Protein AF-A0A642J5L8-F1 (afdb_monomer)

Mean predicted aligned error: 13.74 Å

Secondary structure (DSSP, 8-state):
-HHHHHHHHHTTS----------S---S-----TTTTGGG-----HHHH-S-----PPP-STTT---S--EEEE-SSEEEEE-SSSS-EEEEETTS-EEEEE--BSSSTT-BS--S----

Organism: Bacteroides fragilis (NCBI:txid817)

Foldseek 3Di:
DVVVVVVVVVVVVPDDPPPPPPPPPDPPDDDDDPPPCPVVDDDDDVVNVDVDDDDAAADDDPQQHAAQFPDWDDDPFWIWTDRPPPQWIWIAGPNRYTDHIDFADDDDVRHHPHDDDDDD

Sequence (120 aa):
MKSILLLLIITLLGCSSNKKQEPISKSGVPVINLSEDVSTVPSLLLSEAAEKLEIVPLEMTDESVLSDITEMQVTDHNIWIDHGREFYIYRFSRTGKFLNKIGSIGQGPGEYTTYSTFLV

Radius of gyration: 31.45 Å; Cα contacts (8 Å, |Δi|>4): 115; chains: 1; bounding box: 63×87×52 Å

pLDDT: mean 82.76, std 16.16, range [47.31, 98.62]

Nearest PDB structures (foldseek):
  4raa-assembly1_A-2  TM=8.104E-01  e=4.562E-03  Bacteroides fragilis NCTC 9343
  8suc-assembly1_A  TM=8.873E-01  e=1.540E-01  Caenorhabditis elegans
  5nxh-assembly1_C  TM=1.978E-01  e=2.093E+00  Tequatrovirus T4

Solvent-accessible surface area (backbone atoms only — not comparable to full-atom values): 8167 Å² total; per-residue (Å²): 114,73,69,62,59,56,57,60,57,62,68,73,70,76,76,77,86,79,72,72,80,65,71,97,70,78,72,94,65,87,77,82,73,67,80,85,53,64,89,71,62,75,88,77,53,66,79,80,78,40,97,73,90,84,88,63,68,64,47,76,46,95,92,48,64,75,70,59,73,75,44,74,52,79,58,99,65,34,35,36,36,31,32,80,79,74,77,40,41,37,37,22,37,72,74,17,46,69,73,50,74,48,75,48,82,41,87,56,95,89,36,40,85,74,79,93,79,84,88,134

Structure (mmCIF, N/CA/C/O backbone):
data_AF-A0A642J5L8-F1
#
_entry.id   AF-A0A642J5L8-F1
#
loop_
_atom_site.group_PDB
_atom_site.id
_atom_site.type_symbol
_atom_site.label_atom_id
_atom_site.label_alt_id
_atom_site.label_comp_id
_atom_site.label_asym_id
_atom_site.label_entity_id
_atom_site.label_seq_id
_atom_site.pdbx_PDB_ins_code
_atom_site.Cartn_x
_atom_site.Cartn_y
_atom_site.Cartn_z
_atom_site.occupancy
_atom_site.B_iso_or_equiv
_atom_site.auth_seq_id
_atom_site.auth_comp_id
_atom_site.auth_asym_id
_atom_site.auth_atom_id
_atom_site.pdbx_PDB_model_num
ATOM 1 N N . MET A 1 1 ? -45.667 73.683 -0.920 1.00 52.44 1 MET A N 1
ATOM 2 C CA . MET A 1 1 ? -44.408 73.319 -0.221 1.00 52.44 1 MET A CA 1
ATOM 3 C C . MET A 1 1 ? -44.631 72.481 1.044 1.00 52.44 1 MET A C 1
ATOM 5 O O . MET A 1 1 ? -43.904 71.519 1.228 1.00 52.44 1 MET A O 1
ATOM 9 N N . LYS A 1 2 ? -45.658 72.749 1.872 1.00 50.47 2 LYS A N 1
ATOM 10 C CA . LYS A 1 2 ? -45.965 71.945 3.082 1.00 50.47 2 LYS A CA 1
ATOM 11 C C . LYS A 1 2 ? -46.369 70.482 2.800 1.00 50.47 2 LYS A C 1
ATOM 13 O O . LYS A 1 2 ? -46.004 69.596 3.557 1.00 50.47 2 LYS A O 1
ATOM 18 N N . SER A 1 3 ? -47.060 70.222 1.686 1.00 55.34 3 SER A N 1
ATOM 19 C CA . SER A 1 3 ? -47.483 68.863 1.292 1.00 55.34 3 SER A CA 1
ATOM 20 C C . SER A 1 3 ? -46.330 67.980 0.777 1.00 55.34 3 SER A C 1
ATOM 22 O O . SER A 1 3 ? -46.356 66.774 0.992 1.00 55.34 3 SER A O 1
ATOM 24 N N . ILE A 1 4 ? -45.273 68.575 0.203 1.00 60.69 4 ILE A N 1
ATOM 25 C CA . ILE A 1 4 ? -44.059 67.850 -0.228 1.00 60.69 4 ILE A CA 1
ATOM 26 C C . ILE A 1 4 ? -43.245 67.388 0.991 1.00 60.69 4 ILE A C 1
ATOM 28 O O . ILE A 1 4 ? -42.711 66.283 0.996 1.00 60.69 4 ILE A O 1
ATOM 32 N N . LEU A 1 5 ? -43.217 68.198 2.056 1.00 60.31 5 LEU A N 1
ATOM 33 C CA . LEU A 1 5 ? -42.542 67.856 3.310 1.00 60.31 5 LEU A CA 1
ATOM 34 C C . LEU A 1 5 ? -43.214 66.669 4.030 1.00 60.31 5 LEU A C 1
ATOM 36 O O . LEU A 1 5 ? -42.529 65.880 4.672 1.00 60.31 5 LEU A O 1
ATOM 40 N N . LEU A 1 6 ? -44.538 66.513 3.887 1.00 60.81 6 LEU A N 1
ATOM 41 C CA . LEU A 1 6 ? -45.277 65.379 4.457 1.00 60.81 6 LEU A CA 1
ATOM 42 C C . LEU A 1 6 ? -45.005 64.055 3.727 1.00 60.81 6 LEU A C 1
ATOM 44 O O . LEU A 1 6 ? -44.954 63.012 4.375 1.00 60.81 6 LEU A O 1
ATOM 48 N N . LEU A 1 7 ? -44.802 64.079 2.404 1.00 60.94 7 LEU A N 1
ATOM 49 C CA . LEU A 1 7 ? -44.519 62.863 1.630 1.00 60.94 7 LEU A CA 1
ATOM 50 C C . LEU A 1 7 ? -43.140 62.262 1.962 1.00 60.94 7 LEU A C 1
ATOM 52 O O . LEU A 1 7 ? -42.986 61.044 1.945 1.00 60.94 7 LEU A O 1
ATOM 56 N N . LEU A 1 8 ? -42.161 63.104 2.315 1.00 61.88 8 LEU A N 1
ATOM 57 C CA . LEU A 1 8 ? -40.785 62.695 2.632 1.00 61.88 8 LEU A CA 1
ATOM 58 C C . LEU A 1 8 ? -40.662 61.948 3.979 1.00 61.88 8 LEU A C 1
ATOM 60 O O . LEU A 1 8 ? -39.735 61.169 4.186 1.00 61.88 8 LEU A O 1
ATOM 64 N N . ILE A 1 9 ? -41.600 62.177 4.903 1.00 61.81 9 ILE A N 1
ATOM 65 C CA . ILE A 1 9 ? -41.610 61.557 6.240 1.00 61.81 9 ILE A CA 1
ATOM 66 C C . ILE A 1 9 ? -42.151 60.120 6.187 1.00 61.81 9 ILE A C 1
ATOM 68 O O . ILE A 1 9 ? -41.690 59.256 6.931 1.00 61.81 9 ILE A O 1
ATOM 72 N N . ILE A 1 10 ? -43.077 59.833 5.269 1.00 62.53 10 ILE A N 1
ATOM 73 C CA . ILE A 1 10 ? -43.707 58.509 5.134 1.00 62.53 10 ILE A CA 1
ATOM 74 C C . ILE A 1 10 ? -42.717 57.481 4.559 1.00 62.53 10 ILE A C 1
ATOM 76 O O . ILE A 1 10 ? -42.770 56.305 4.915 1.00 62.53 10 ILE A O 1
ATOM 80 N N . THR A 1 11 ? -41.750 57.916 3.745 1.00 62.94 11 THR A N 1
ATOM 81 C CA . THR A 1 11 ? -40.715 57.037 3.174 1.00 62.94 11 THR A CA 1
ATOM 82 C C . THR A 1 11 ? -39.633 56.610 4.172 1.00 62.94 11 THR A C 1
ATOM 84 O O . THR A 1 11 ? -38.942 55.627 3.923 1.00 62.94 11 THR A O 1
ATOM 87 N N . LEU A 1 12 ? -39.489 57.298 5.313 1.00 58.44 12 LEU A N 1
ATOM 88 C CA . LEU A 1 12 ? -38.451 57.010 6.320 1.00 58.44 12 LEU A CA 1
ATOM 89 C C . LEU A 1 12 ? -38.888 56.003 7.399 1.00 58.44 12 LEU A C 1
ATOM 91 O O . LEU A 1 12 ? -38.052 55.516 8.153 1.00 58.44 12 LEU A O 1
ATOM 95 N N . LEU A 1 13 ? -40.175 55.647 7.460 1.00 59.03 13 LEU A N 1
ATOM 96 C CA . LEU A 1 13 ? -40.714 54.666 8.416 1.00 59.03 13 LEU A CA 1
ATOM 97 C C . LEU A 1 13 ? -40.811 53.241 7.831 1.00 59.03 13 LEU A C 1
ATOM 99 O O . LEU A 1 13 ? -41.258 52.316 8.505 1.00 59.03 13 LEU A O 1
ATOM 103 N N . GLY A 1 14 ? -40.384 53.051 6.578 1.00 60.09 14 GLY A N 1
ATOM 104 C CA . GLY A 1 14 ? -40.589 51.830 5.793 1.00 60.09 14 GLY A CA 1
ATOM 105 C C . GLY A 1 14 ? -39.587 50.689 6.000 1.00 60.09 14 GLY A C 1
ATOM 106 O O . GLY A 1 14 ? -39.589 49.758 5.202 1.00 60.09 14 GLY A O 1
ATOM 107 N N . CYS A 1 15 ? -38.732 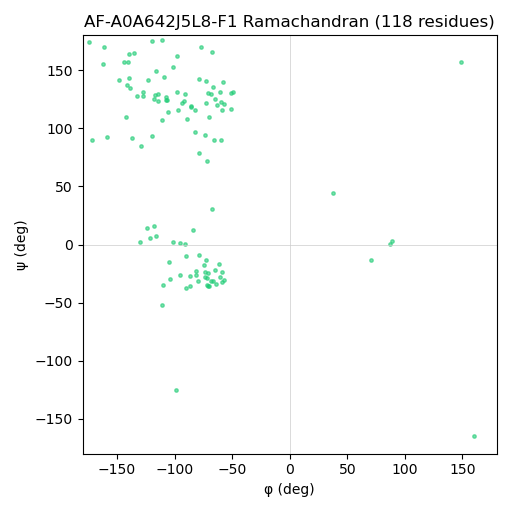50.715 7.024 1.00 55.72 15 CYS A N 1
ATOM 108 C CA . CYS A 1 15 ? -37.859 49.578 7.338 1.00 55.72 15 CYS A CA 1
ATOM 109 C C . CYS A 1 15 ? -37.810 49.299 8.842 1.00 55.72 15 CYS A C 1
ATOM 111 O O . CYS A 1 15 ? -36.943 49.791 9.555 1.00 55.72 15 CYS A O 1
ATOM 113 N N . SER A 1 16 ? -38.698 48.422 9.315 1.00 58.94 16 SER A N 1
ATOM 114 C CA . SER A 1 16 ? -38.406 47.589 10.484 1.00 58.94 16 SER A CA 1
ATOM 115 C C . SER A 1 16 ? -38.708 46.128 10.150 1.00 58.94 16 SER A C 1
ATOM 117 O O . SER A 1 16 ? -39.777 45.589 10.414 1.00 58.94 16 SER A O 1
ATOM 119 N N . SER A 1 17 ? -37.739 45.453 9.534 1.00 57.47 17 SER A N 1
ATOM 120 C CA . SER A 1 17 ? -37.721 43.992 9.554 1.00 57.47 17 SER A CA 1
ATOM 121 C C . SER A 1 17 ? -37.170 43.557 10.911 1.00 57.47 17 SER A C 1
ATOM 123 O O . SER A 1 17 ? -36.004 43.186 11.028 1.00 57.47 17 SER A O 1
ATOM 125 N N . ASN A 1 18 ? -38.011 43.597 11.946 1.00 57.03 18 ASN A N 1
ATOM 126 C CA . ASN A 1 18 ? -37.741 42.904 13.204 1.00 57.03 18 ASN A CA 1
ATOM 127 C C . ASN A 1 18 ? -37.897 41.395 12.984 1.00 57.03 18 ASN A C 1
ATOM 1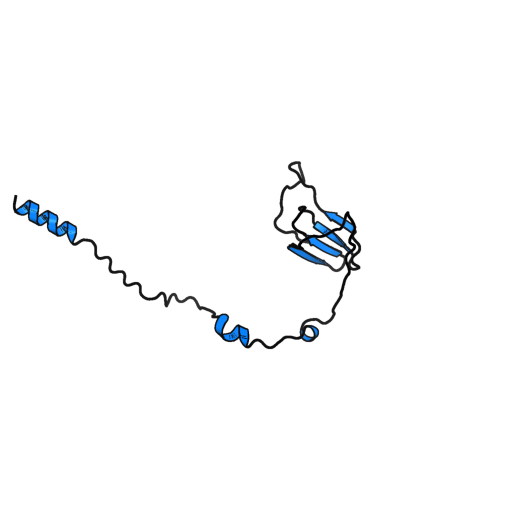29 O O . ASN A 1 18 ? -38.850 40.774 13.454 1.00 57.03 18 ASN A O 1
ATOM 133 N N . LYS A 1 19 ? -36.949 40.780 12.271 1.00 52.50 19 LYS A N 1
ATOM 134 C CA . LYS A 1 19 ? -36.728 39.346 12.431 1.00 52.50 19 LYS A CA 1
ATOM 135 C C . LYS A 1 19 ? -36.032 39.185 13.771 1.00 52.50 19 LYS A C 1
ATOM 137 O O . LYS A 1 19 ? -34.815 39.318 13.860 1.00 52.50 19 LYS A O 1
ATOM 142 N N . LYS A 1 20 ? -36.819 38.940 14.821 1.00 48.03 20 LYS A N 1
ATOM 143 C CA . LYS A 1 20 ? -36.286 38.302 16.022 1.00 48.03 20 LYS A CA 1
ATOM 144 C C . LYS A 1 20 ? -35.563 37.051 15.532 1.00 48.03 20 LYS A C 1
ATOM 146 O O . LYS A 1 20 ? -36.184 36.195 14.903 1.00 48.03 20 LYS A O 1
ATOM 151 N N . GLN A 1 21 ? -34.252 36.992 15.736 1.00 50.03 21 GLN A N 1
ATOM 152 C CA . GLN A 1 21 ? -33.558 35.717 15.716 1.00 50.03 21 GLN A CA 1
ATOM 153 C C . GLN A 1 21 ? -34.107 34.952 16.916 1.00 50.03 21 GLN A C 1
ATOM 155 O O . GLN A 1 21 ? -33.647 35.109 18.042 1.00 50.03 21 GLN A O 1
ATOM 160 N N . GLU A 1 22 ? -35.181 34.205 16.675 1.00 50.94 22 GLU A N 1
ATOM 161 C CA . GLU A 1 22 ? -35.478 33.025 17.470 1.00 50.94 22 GLU A CA 1
ATOM 162 C C . GLU A 1 22 ? -34.174 32.212 17.524 1.00 50.94 22 GLU A C 1
ATOM 164 O O . GLU A 1 22 ? -33.535 32.042 16.474 1.00 50.94 22 GLU A O 1
ATOM 169 N N . PRO A 1 23 ? -33.722 31.753 18.703 1.00 47.31 23 PRO A N 1
ATOM 170 C CA . PRO A 1 23 ? -32.624 30.802 18.753 1.00 47.31 23 PRO A CA 1
ATOM 171 C C . PRO A 1 23 ? -32.975 29.652 17.808 1.00 47.31 23 PRO A C 1
ATOM 173 O O . PRO A 1 23 ? -34.097 29.148 17.824 1.00 47.31 23 PRO A O 1
ATOM 176 N N . ILE A 1 24 ? -32.037 29.289 16.932 1.00 52.03 24 ILE A N 1
ATOM 177 C CA . ILE A 1 24 ? -32.175 28.184 15.982 1.00 52.03 24 ILE A CA 1
ATOM 178 C C . ILE A 1 24 ? -32.408 26.907 16.795 1.00 52.03 24 ILE A C 1
ATOM 180 O O . ILE A 1 24 ? -31.482 26.255 17.258 1.00 52.03 24 ILE A O 1
ATOM 184 N N . SER A 1 25 ? -33.671 26.610 17.054 1.00 61.75 25 SER A N 1
ATOM 185 C CA . SER A 1 25 ? -34.205 25.423 17.710 1.00 61.75 25 SER A CA 1
ATOM 186 C C . SER A 1 25 ? -35.712 25.563 17.514 1.00 61.75 25 SER A C 1
ATOM 188 O O . SER A 1 25 ? -36.386 26.245 18.271 1.00 61.75 25 SER A O 1
ATOM 190 N N . LYS A 1 26 ? -36.321 25.056 16.447 1.00 54.88 26 LYS A N 1
ATOM 191 C CA . LYS A 1 26 ? -36.448 23.633 16.134 1.00 54.88 26 LYS A CA 1
ATOM 192 C C . LYS A 1 26 ? -36.721 23.483 14.633 1.00 54.88 26 LYS A C 1
ATOM 194 O O . LYS A 1 26 ? -37.869 23.510 14.200 1.00 54.88 26 LYS A O 1
ATOM 199 N N . SER A 1 27 ? -35.672 23.317 13.834 1.00 57.94 27 SER A N 1
ATOM 200 C CA . SER A 1 27 ? -35.818 22.529 12.608 1.00 57.94 27 SER A CA 1
ATOM 201 C C . SER A 1 27 ? -35.975 21.080 13.067 1.00 57.94 27 SER A C 1
ATOM 203 O O . SER A 1 27 ? -35.204 20.649 13.922 1.00 57.94 27 SER A O 1
ATOM 205 N N . GLY A 1 28 ? -36.982 20.352 12.583 1.00 67.31 28 GLY A N 1
ATOM 206 C CA . GLY A 1 28 ? -37.297 18.965 12.971 1.00 67.31 28 GLY A CA 1
ATOM 207 C C . GLY A 1 28 ? -36.251 17.927 12.547 1.00 67.31 28 GLY A C 1
ATOM 208 O O . GLY A 1 28 ? -36.600 16.792 12.243 1.00 67.31 28 GLY A O 1
ATOM 209 N N . VAL A 1 29 ? -34.983 18.323 12.476 1.00 75.19 29 VAL A N 1
ATOM 210 C CA . VAL A 1 29 ? -33.856 17.451 12.183 1.00 75.19 29 VAL A CA 1
ATOM 211 C C . VAL A 1 29 ? -33.413 16.834 13.507 1.00 75.19 29 VAL A C 1
ATOM 213 O O . VAL A 1 29 ? -33.049 17.580 14.421 1.00 75.19 29 VAL A O 1
ATOM 216 N N . PRO A 1 30 ? -33.458 15.501 13.651 1.00 79.69 30 PRO A N 1
ATOM 217 C CA . PRO A 1 30 ? -32.922 14.850 14.833 1.00 79.69 30 PRO A CA 1
ATOM 218 C C . PRO A 1 30 ? -31.432 15.184 14.952 1.00 79.69 30 PRO A C 1
ATOM 220 O O . PRO A 1 30 ? -30.653 14.932 14.034 1.00 79.69 30 PRO A O 1
ATOM 223 N N . VAL A 1 31 ? -31.047 15.778 16.080 1.00 81.56 31 VAL A N 1
ATOM 224 C CA . VAL A 1 31 ? -29.648 16.061 16.408 1.00 81.56 31 VAL A CA 1
ATOM 225 C C . VAL A 1 31 ? -29.152 14.933 17.300 1.00 81.56 31 VAL A C 1
ATOM 227 O O . VAL A 1 31 ? -29.654 14.754 18.407 1.00 81.56 31 VAL A O 1
ATOM 230 N N . ILE A 1 32 ? -28.177 14.170 16.813 1.00 79.94 32 ILE A N 1
ATOM 231 C CA . ILE A 1 32 ? -27.473 13.167 17.613 1.00 79.94 32 ILE A CA 1
ATOM 232 C C . ILE A 1 32 ? -26.281 13.870 18.261 1.00 79.94 32 ILE A C 1
ATOM 234 O O . ILE A 1 32 ? -25.322 14.229 17.577 1.00 79.94 32 ILE A O 1
ATOM 238 N N . ASN A 1 33 ? -26.354 14.103 19.572 1.00 78.12 33 ASN A N 1
ATOM 239 C CA . ASN A 1 33 ? -25.242 14.670 20.321 1.00 78.12 33 ASN A CA 1
ATOM 240 C C . ASN A 1 33 ? -24.239 13.564 20.680 1.00 78.12 33 ASN A C 1
ATOM 242 O O . ASN A 1 33 ? -24.412 12.860 21.66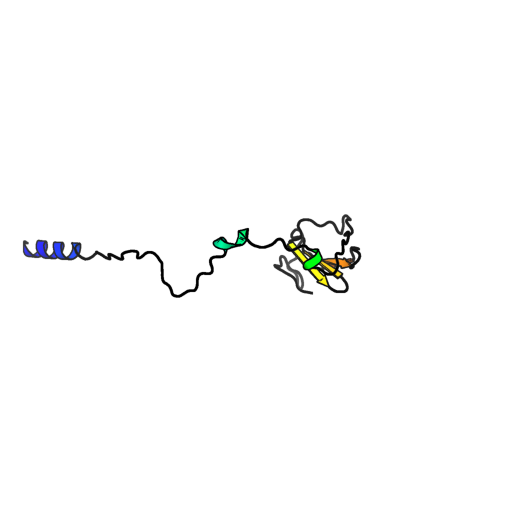6 1.00 78.12 33 ASN A O 1
ATOM 246 N N . LEU A 1 34 ? -23.183 13.414 19.878 1.00 79.62 34 LEU A N 1
ATOM 247 C CA . LEU A 1 34 ? -22.120 12.437 20.142 1.00 79.62 34 LEU A CA 1
ATOM 248 C C . LEU A 1 34 ? -21.209 12.844 21.312 1.00 79.62 34 LEU A C 1
ATOM 250 O O . LEU A 1 34 ? -20.425 12.030 21.775 1.00 79.62 34 LEU A O 1
ATOM 254 N N . SER A 1 35 ? -21.261 14.093 21.784 1.00 78.56 35 SER A N 1
ATOM 255 C CA . SER A 1 35 ? -20.303 14.587 22.782 1.00 78.56 35 SER A CA 1
ATOM 256 C C . SER A 1 35 ? -20.634 14.199 24.224 1.00 78.56 35 SER A C 1
ATOM 258 O O . SER A 1 35 ? -19.727 14.159 25.050 1.00 78.56 35 SER A O 1
ATOM 260 N N . GLU A 1 36 ? -21.900 13.896 24.527 1.00 71.38 36 GLU A N 1
ATOM 261 C CA . GLU A 1 36 ? -22.352 13.656 25.906 1.00 71.38 36 GLU A CA 1
ATOM 262 C C . GLU A 1 36 ? -21.886 12.300 26.473 1.00 71.38 36 GLU A C 1
ATOM 264 O O . GLU A 1 36 ? -21.699 12.201 27.682 1.00 71.38 36 GLU A O 1
ATOM 269 N N . ASP A 1 37 ? -21.578 11.311 25.617 1.00 64.31 37 ASP A N 1
ATOM 270 C CA . ASP A 1 37 ? -21.299 9.925 26.039 1.00 64.31 37 ASP A CA 1
ATOM 271 C C . ASP A 1 37 ? -20.004 9.303 25.468 1.00 64.31 37 ASP A C 1
ATOM 273 O O . ASP A 1 37 ? -19.688 8.152 25.761 1.00 64.31 37 ASP A O 1
ATOM 277 N N . VAL A 1 38 ? -19.191 10.023 24.683 1.00 67.06 38 VAL A N 1
ATOM 278 C CA . VAL A 1 38 ? -17.928 9.459 24.135 1.00 67.06 38 VAL A CA 1
ATOM 279 C C . VAL A 1 38 ? -16.943 9.037 25.234 1.00 67.06 38 VAL A C 1
ATOM 281 O O . VAL A 1 38 ? -16.162 8.107 25.052 1.00 67.06 38 VAL A O 1
ATOM 284 N N . SER A 1 39 ? -16.990 9.679 26.399 1.00 65.56 39 SER A N 1
ATOM 285 C CA . SER A 1 39 ? -16.130 9.370 27.545 1.00 65.56 39 SER A CA 1
ATOM 286 C C . SER A 1 39 ? -16.567 8.138 28.349 1.00 65.56 39 SER A C 1
ATOM 288 O O . SER A 1 39 ? -15.804 7.695 29.206 1.00 65.56 39 SER A O 1
ATOM 290 N N . THR A 1 40 ? -17.752 7.569 28.091 1.00 70.25 40 THR A N 1
ATOM 291 C CA . THR A 1 40 ? -18.265 6.373 28.789 1.00 70.25 40 THR A CA 1
ATOM 292 C C . THR A 1 40 ? -18.122 5.087 27.973 1.00 70.25 40 THR A C 1
ATOM 294 O O . THR A 1 40 ? -18.511 4.018 28.446 1.00 70.25 40 THR A O 1
ATOM 297 N N . VAL A 1 41 ? -17.530 5.158 26.773 1.00 71.06 41 VAL A N 1
ATOM 298 C CA . VAL A 1 41 ? -17.309 3.988 25.914 1.00 71.06 41 VAL A CA 1
ATOM 299 C C . VAL A 1 41 ? -16.353 3.012 26.618 1.00 71.06 41 VAL A C 1
ATOM 301 O O . VAL A 1 41 ? -15.216 3.387 26.922 1.00 71.06 41 VAL A O 1
ATOM 304 N N . PRO A 1 42 ? -16.778 1.762 26.889 1.00 75.69 42 PRO A N 1
ATOM 305 C CA . PRO A 1 42 ? -15.905 0.753 27.472 1.00 75.69 42 PRO A CA 1
ATOM 306 C C . PRO A 1 42 ? -14.680 0.526 26.585 1.00 75.69 42 PRO A C 1
ATOM 308 O O . PRO A 1 42 ? -14.792 0.474 25.360 1.00 75.69 42 PRO A O 1
ATOM 311 N N . SER A 1 43 ? -13.510 0.359 27.202 1.00 79.19 43 SER A N 1
ATOM 312 C CA . SER A 1 43 ? -12.311 -0.066 26.479 1.00 79.19 43 SER A CA 1
ATOM 313 C C . SER A 1 43 ? -12.573 -1.422 25.826 1.00 79.19 43 SER A C 1
ATOM 315 O O . SER A 1 43 ? -12.749 -2.409 26.534 1.00 79.19 43 SER A O 1
ATOM 317 N N . LEU A 1 44 ? -12.564 -1.475 24.496 1.00 83.12 44 LEU A N 1
ATOM 318 C CA . LEU A 1 44 ? -12.617 -2.720 23.737 1.00 83.12 44 LEU A CA 1
ATOM 319 C C . LEU A 1 44 ? -11.198 -3.267 23.593 1.00 83.12 44 LEU A C 1
ATOM 321 O O . LEU A 1 44 ? -10.330 -2.604 23.017 1.00 83.12 44 LEU A O 1
ATOM 325 N N . LEU A 1 45 ? -10.938 -4.460 24.125 1.00 88.00 45 LEU A N 1
ATOM 326 C CA . LEU A 1 45 ? -9.628 -5.080 23.951 1.00 88.00 45 LEU A CA 1
ATOM 327 C C . LEU A 1 45 ? -9.483 -5.560 22.504 1.00 88.00 45 LEU A C 1
ATOM 329 O O . LEU A 1 45 ? -10.409 -6.124 21.928 1.00 88.0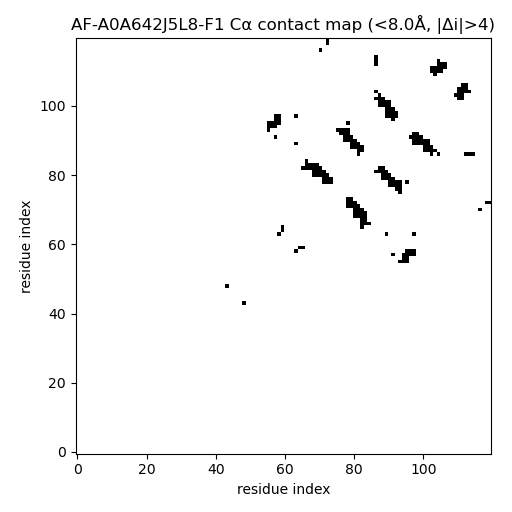0 45 LEU A O 1
ATOM 333 N N . LEU A 1 46 ? -8.295 -5.406 21.911 1.00 86.50 46 LEU A N 1
ATOM 334 C CA . LEU A 1 46 ? -8.056 -5.884 20.543 1.00 86.50 46 LEU A CA 1
ATOM 335 C C . LEU A 1 46 ? -8.308 -7.395 20.416 1.00 86.50 46 LEU A C 1
ATOM 337 O O . LEU A 1 46 ? -8.799 -7.849 19.393 1.00 86.50 46 LEU A O 1
ATOM 341 N N . SER A 1 47 ? -8.041 -8.156 21.479 1.00 88.75 47 SER A N 1
ATOM 342 C CA . SER A 1 47 ? -8.340 -9.590 21.565 1.00 88.75 47 SER A CA 1
ATOM 343 C C . SER A 1 47 ? -9.834 -9.924 21.525 1.00 88.75 47 SER A C 1
ATOM 345 O O . SER A 1 47 ? -10.187 -11.059 21.232 1.00 88.75 47 SER A O 1
ATOM 347 N N . GLU A 1 48 ? -10.707 -8.972 21.858 1.00 89.94 48 GLU A N 1
ATOM 348 C CA . GLU A 1 48 ? -12.164 -9.132 21.763 1.00 89.94 48 GLU A CA 1
ATOM 349 C C . GLU A 1 48 ? -12.676 -8.783 20.359 1.00 89.94 48 GLU A C 1
ATOM 351 O O . GLU A 1 48 ? -13.698 -9.311 19.930 1.00 89.94 48 GLU A O 1
ATOM 356 N N . ALA A 1 49 ? -11.967 -7.908 19.637 1.00 89.44 49 ALA A N 1
ATOM 357 C CA . ALA A 1 49 ? -12.356 -7.427 18.312 1.00 89.44 49 ALA A CA 1
ATOM 358 C C . ALA A 1 49 ? -11.708 -8.197 17.147 1.00 89.44 49 ALA A C 1
ATOM 360 O O . ALA A 1 49 ? -12.262 -8.223 16.049 1.00 89.44 49 ALA A O 1
ATOM 361 N N . ALA A 1 50 ? -10.532 -8.793 17.360 1.00 90.88 50 ALA A N 1
ATOM 362 C CA . ALA A 1 50 ? -9.740 -9.457 16.330 1.00 90.88 50 ALA A CA 1
ATOM 363 C C . ALA A 1 50 ? -9.362 -10.884 16.748 1.00 90.88 50 ALA A C 1
ATOM 365 O O . ALA A 1 50 ? -8.773 -11.102 17.804 1.00 90.88 50 ALA A O 1
ATOM 366 N N . GLU A 1 51 ? -9.644 -11.856 15.875 1.00 91.75 51 GLU A N 1
ATOM 367 C CA . GLU A 1 51 ? -9.306 -13.270 16.096 1.00 91.75 51 GLU A CA 1
ATOM 368 C C . GLU A 1 51 ? -7.792 -13.529 16.007 1.00 91.75 51 GLU A C 1
ATOM 370 O O . GLU A 1 51 ? -7.245 -14.358 16.736 1.00 91.75 51 GLU A O 1
ATOM 375 N N . LYS A 1 52 ? -7.098 -12.812 15.115 1.00 90.06 52 LYS A N 1
ATOM 376 C CA . LYS A 1 52 ? -5.679 -13.020 14.818 1.00 90.06 52 LYS A CA 1
ATOM 377 C C . LYS A 1 52 ? -4.963 -11.694 14.591 1.00 90.06 52 LYS A C 1
ATOM 379 O O . LYS A 1 52 ? -5.459 -10.826 13.878 1.00 90.06 52 LYS A O 1
ATOM 384 N N . LEU A 1 53 ? -3.760 -11.580 15.151 1.00 89.50 53 LEU A N 1
ATOM 385 C CA . LEU A 1 53 ? -2.837 -10.476 14.905 1.00 89.50 53 LEU A CA 1
ATOM 386 C C . LEU A 1 53 ? -1.675 -10.959 14.027 1.00 89.50 53 LEU A C 1
ATOM 388 O O . LEU A 1 53 ? -0.981 -11.911 14.382 1.00 89.50 53 LEU A O 1
ATOM 392 N N . GLU A 1 54 ? -1.450 -10.287 12.899 1.00 90.88 54 GLU A N 1
ATOM 393 C CA . GLU A 1 54 ? -0.316 -10.530 12.002 1.00 90.88 54 GLU A CA 1
ATOM 394 C C . GLU A 1 54 ? 0.547 -9.267 11.924 1.00 90.88 54 GLU A C 1
ATOM 396 O O . GLU A 1 54 ? 0.052 -8.191 11.597 1.00 90.88 54 GLU A O 1
ATOM 401 N N . ILE A 1 55 ? 1.845 -9.397 12.215 1.00 94.62 55 ILE A N 1
ATOM 402 C CA . ILE A 1 55 ? 2.827 -8.326 12.015 1.00 94.62 55 ILE A CA 1
ATOM 403 C C . ILE A 1 55 ? 3.663 -8.700 10.794 1.00 94.62 55 ILE A C 1
ATOM 405 O O . ILE A 1 55 ? 4.397 -9.688 10.824 1.00 94.62 55 ILE A O 1
ATOM 409 N N . VAL A 1 56 ? 3.545 -7.913 9.725 1.00 96.75 56 VAL A N 1
ATOM 410 C CA . VAL A 1 56 ? 4.235 -8.158 8.454 1.00 96.75 56 VAL A CA 1
ATOM 411 C C . VAL A 1 56 ? 5.307 -7.084 8.245 1.00 96.75 56 VAL A C 1
ATOM 413 O O . VAL A 1 56 ? 4.959 -5.935 7.968 1.00 96.75 56 VAL A O 1
ATOM 416 N N . PRO A 1 57 ? 6.606 -7.411 8.378 1.00 96.75 57 PRO A N 1
ATOM 417 C CA . PRO A 1 57 ? 7.671 -6.464 8.076 1.00 96.75 57 PRO A CA 1
ATOM 418 C C . PRO A 1 57 ? 7.775 -6.274 6.561 1.00 96.75 57 PRO A C 1
ATOM 420 O O . PRO A 1 57 ? 8.001 -7.235 5.827 1.00 96.75 57 PRO A O 1
ATOM 423 N N . LEU A 1 58 ? 7.621 -5.039 6.091 1.00 97.75 58 LEU A N 1
ATOM 424 C CA . LEU A 1 58 ? 7.768 -4.723 4.673 1.00 97.75 58 LEU A CA 1
ATOM 425 C C . LEU A 1 58 ? 9.247 -4.627 4.289 1.00 97.75 58 LEU A C 1
ATOM 427 O O . LEU A 1 58 ? 10.080 -4.142 5.055 1.00 97.75 58 LEU A O 1
ATOM 431 N N . GLU A 1 59 ? 9.577 -5.096 3.091 1.00 98.19 59 GLU A N 1
ATOM 432 C CA . GLU A 1 59 ? 10.898 -4.930 2.502 1.00 98.19 59 GLU A CA 1
ATOM 433 C C . GLU A 1 59 ? 11.174 -3.446 2.241 1.00 98.19 59 GLU A C 1
ATOM 435 O O . GLU A 1 59 ? 10.410 -2.782 1.542 1.00 98.19 59 GLU A O 1
ATOM 440 N N . MET A 1 60 ? 12.289 -2.944 2.773 1.00 94.94 60 MET A N 1
ATOM 441 C CA . MET A 1 60 ? 12.696 -1.542 2.675 1.00 94.94 60 MET A CA 1
ATOM 442 C C . MET A 1 60 ? 14.041 -1.449 1.951 1.00 94.94 60 MET A C 1
ATOM 444 O O . MET A 1 60 ? 15.101 -1.590 2.558 1.00 94.94 60 MET A O 1
ATOM 448 N N . THR A 1 61 ? 13.977 -1.243 0.642 1.00 96.56 61 THR A N 1
ATOM 449 C CA . THR A 1 61 ? 15.113 -0.979 -0.251 1.00 96.56 61 THR A CA 1
ATOM 450 C C . THR A 1 61 ? 14.927 0.383 -0.912 1.00 96.56 61 THR A C 1
ATOM 452 O O . THR A 1 61 ? 13.869 0.996 -0.772 1.00 96.56 61 THR A O 1
ATOM 455 N N . ASP A 1 62 ? 15.908 0.843 -1.685 1.00 94.00 62 ASP A N 1
ATOM 456 C CA . ASP A 1 62 ? 15.783 2.087 -2.455 1.00 94.00 62 ASP A CA 1
ATOM 457 C C . ASP A 1 62 ? 14.576 2.065 -3.416 1.00 94.00 62 ASP A C 1
ATOM 459 O O . ASP A 1 62 ? 13.953 3.096 -3.664 1.00 94.00 62 ASP A O 1
ATOM 463 N N . GLU A 1 63 ? 14.189 0.887 -3.921 1.00 92.75 63 GLU A N 1
ATOM 464 C CA . GLU A 1 63 ? 13.036 0.741 -4.816 1.00 92.75 63 GLU A CA 1
ATOM 465 C C . GLU A 1 63 ? 11.697 0.686 -4.070 1.00 92.75 63 GLU A C 1
ATOM 467 O O . GLU A 1 63 ? 10.666 1.059 -4.633 1.00 92.75 63 GLU A O 1
ATOM 472 N N . SER A 1 64 ? 11.703 0.242 -2.813 1.00 94.62 64 SER A N 1
ATOM 473 C CA . SER A 1 64 ? 10.499 -0.067 -2.034 1.00 94.62 64 SER A CA 1
ATOM 474 C C . SER A 1 64 ? 10.299 0.818 -0.805 1.00 94.62 64 SER A C 1
ATOM 476 O O . SER A 1 64 ? 9.399 0.555 -0.010 1.00 94.62 64 SER A O 1
ATOM 478 N N . VAL A 1 65 ? 11.117 1.859 -0.638 1.00 93.38 65 VAL A N 1
ATOM 479 C CA . VAL A 1 65 ? 10.989 2.808 0.468 1.00 93.38 65 VAL A CA 1
ATOM 480 C C . VAL A 1 65 ? 9.629 3.508 0.419 1.00 93.38 65 VAL A C 1
ATOM 482 O O . VAL A 1 65 ? 9.196 4.012 -0.619 1.00 93.38 65 VAL A O 1
ATOM 485 N N . LEU A 1 66 ? 8.958 3.526 1.567 1.00 92.81 66 LEU A N 1
ATOM 486 C CA . LEU A 1 66 ? 7.653 4.147 1.758 1.00 92.81 66 LEU A CA 1
ATOM 487 C C . LEU A 1 66 ? 7.796 5.401 2.625 1.00 92.81 66 LEU A C 1
ATOM 489 O O . LEU A 1 66 ? 8.607 5.429 3.554 1.00 92.81 66 LEU A O 1
ATOM 493 N N . SER A 1 67 ? 6.996 6.425 2.326 1.00 89.88 67 SER A N 1
ATOM 494 C CA . SER A 1 67 ? 6.782 7.578 3.203 1.00 89.88 67 SER A CA 1
ATOM 495 C C . SER A 1 67 ? 5.478 7.417 3.992 1.00 89.88 67 SER A C 1
ATOM 497 O O . SER A 1 67 ? 5.290 6.413 4.676 1.00 89.88 67 SER A O 1
ATOM 499 N N . ASP A 1 68 ? 4.582 8.403 3.911 1.00 90.88 68 ASP A N 1
ATOM 500 C CA . ASP A 1 68 ? 3.341 8.425 4.667 1.00 90.88 68 ASP A CA 1
ATOM 501 C C . ASP A 1 68 ? 2.321 7.580 3.920 1.00 90.88 68 ASP A C 1
ATOM 503 O O . ASP A 1 68 ? 1.953 7.904 2.795 1.00 90.88 68 ASP A O 1
ATOM 507 N N . ILE A 1 69 ? 1.880 6.483 4.531 1.00 93.00 69 ILE A N 1
ATOM 508 C CA . ILE A 1 69 ? 0.869 5.610 3.935 1.00 93.00 69 ILE A CA 1
ATOM 509 C C . ILE A 1 69 ? -0.473 6.345 3.954 1.00 93.00 69 ILE A C 1
ATOM 511 O O . ILE A 1 69 ? -1.062 6.545 5.017 1.00 93.00 69 ILE A O 1
ATOM 515 N N . THR A 1 70 ? -0.940 6.750 2.777 1.00 93.50 70 THR A N 1
ATOM 516 C CA . THR A 1 70 ? -2.217 7.448 2.582 1.00 93.50 70 THR A CA 1
ATOM 517 C C . THR A 1 70 ? -3.367 6.463 2.432 1.00 93.50 70 THR A C 1
ATOM 519 O O . THR A 1 70 ? -4.462 6.717 2.931 1.00 93.50 70 THR A O 1
ATOM 522 N N . GLU A 1 71 ? -3.116 5.322 1.790 1.00 95.38 71 GLU A N 1
ATOM 523 C CA . GLU A 1 71 ? -4.106 4.270 1.586 1.00 95.38 71 GLU A CA 1
ATOM 524 C C . GLU A 1 71 ? -3.438 2.886 1.575 1.00 95.38 71 GLU A C 1
ATOM 526 O O . GLU A 1 71 ? -2.338 2.709 1.046 1.00 95.38 71 GLU A O 1
ATOM 531 N N . MET A 1 72 ? -4.106 1.887 2.163 1.00 96.31 72 MET A N 1
ATOM 532 C CA . MET A 1 72 ? -3.670 0.491 2.146 1.00 96.31 72 MET A CA 1
ATOM 533 C C . MET A 1 72 ? -4.858 -0.444 1.917 1.00 96.31 72 MET A C 1
ATOM 535 O O . MET A 1 72 ? -5.880 -0.324 2.589 1.00 96.31 72 MET A O 1
ATOM 539 N N . GLN A 1 73 ? -4.693 -1.424 1.027 1.00 97.50 73 GLN A N 1
ATOM 540 C CA . GLN A 1 73 ? -5.659 -2.504 0.811 1.00 97.50 73 GLN A CA 1
ATOM 541 C C . GLN A 1 73 ? -4.963 -3.863 0.918 1.00 97.50 73 GLN A C 1
ATOM 543 O O . GLN A 1 73 ? -3.907 -4.089 0.324 1.00 97.50 73 GLN A O 1
ATOM 548 N N . VAL A 1 74 ? -5.545 -4.784 1.688 1.00 96.88 74 VAL A N 1
ATOM 549 C CA . VAL A 1 74 ? -5.002 -6.132 1.912 1.00 96.88 74 VAL A CA 1
ATOM 550 C C . VAL A 1 74 ? -5.951 -7.158 1.307 1.00 96.88 74 VAL A C 1
ATOM 552 O O . VAL A 1 74 ? -7.123 -7.218 1.661 1.00 96.88 74 VAL A O 1
ATOM 555 N N . THR A 1 75 ? -5.426 -7.982 0.405 1.00 97.31 75 THR A N 1
ATOM 556 C CA . THR A 1 75 ? -6.135 -9.101 -0.239 1.00 97.31 75 THR A CA 1
ATOM 557 C C . THR A 1 75 ? -5.559 -10.426 0.251 1.00 97.31 75 THR A C 1
ATOM 559 O O . THR A 1 75 ? -4.530 -10.435 0.925 1.00 97.31 75 THR A O 1
ATOM 562 N N . ASP A 1 76 ? -6.124 -11.563 -0.147 1.00 96.56 76 ASP A N 1
ATOM 563 C CA . ASP A 1 76 ? -5.558 -12.883 0.183 1.00 96.56 76 ASP A CA 1
ATOM 564 C C . ASP A 1 76 ? -4.118 -13.080 -0.327 1.00 96.56 76 ASP A C 1
ATOM 566 O O . ASP A 1 76 ? -3.356 -13.860 0.239 1.00 96.56 76 ASP A O 1
ATOM 570 N N . HIS A 1 77 ? -3.716 -12.340 -1.364 1.00 97.06 77 HIS A N 1
ATOM 571 C CA . HIS A 1 77 ? -2.449 -12.556 -2.068 1.00 97.06 77 HIS A CA 1
ATOM 572 C C . HIS A 1 77 ? -1.421 -11.446 -1.835 1.00 97.06 77 HIS A C 1
ATOM 574 O O . HIS A 1 77 ? -0.220 -11.718 -1.787 1.00 97.06 77 HIS A O 1
ATOM 580 N N . ASN A 1 78 ? -1.872 -10.197 -1.695 1.00 98.31 78 ASN A N 1
ATOM 581 C CA . ASN A 1 78 ? -1.004 -9.020 -1.701 1.00 98.31 78 ASN A CA 1
ATOM 582 C C . ASN A 1 78 ? -1.475 -7.932 -0.732 1.00 98.31 78 ASN A C 1
ATOM 584 O O . ASN A 1 78 ? -2.663 -7.830 -0.418 1.00 98.31 78 ASN A O 1
ATOM 588 N N . ILE A 1 79 ? -0.522 -7.094 -0.337 1.00 98.38 79 ILE A N 1
ATOM 589 C CA . ILE A 1 79 ? -0.704 -5.825 0.363 1.00 98.38 79 ILE A CA 1
ATOM 590 C C . ILE A 1 79 ? -0.408 -4.716 -0.650 1.00 98.38 79 ILE A C 1
ATOM 592 O O . ILE A 1 79 ? 0.647 -4.715 -1.287 1.00 98.38 79 ILE A O 1
ATOM 596 N N . TRP A 1 80 ? -1.339 -3.787 -0.806 1.00 98.06 80 TRP A N 1
ATOM 597 C CA . TRP A 1 80 ? -1.267 -2.677 -1.748 1.00 98.06 80 TRP A CA 1
ATOM 598 C C . TRP A 1 80 ? -1.203 -1.370 -0.978 1.00 98.06 80 TRP A C 1
ATOM 600 O O . TRP A 1 80 ? -2.013 -1.170 -0.078 1.00 98.06 80 TRP A O 1
ATOM 610 N N . ILE A 1 81 ? -0.238 -0.513 -1.301 1.00 97.38 81 ILE A N 1
ATOM 611 C CA . ILE A 1 81 ? 0.053 0.705 -0.540 1.00 97.38 81 ILE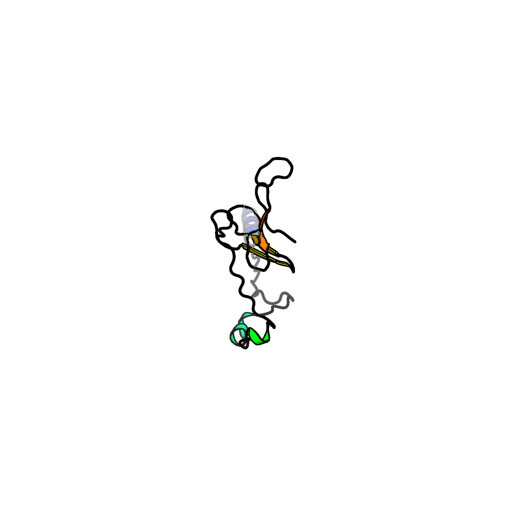 A CA 1
ATOM 612 C C . ILE A 1 81 ? 0.189 1.891 -1.488 1.00 97.38 81 ILE A C 1
ATOM 614 O O . ILE A 1 81 ? 0.996 1.854 -2.416 1.00 97.38 81 ILE A O 1
ATOM 618 N N . ASP A 1 82 ? -0.546 2.958 -1.201 1.00 95.62 82 ASP A N 1
ATOM 619 C CA . ASP A 1 82 ? -0.241 4.306 -1.668 1.00 95.62 82 ASP A CA 1
ATOM 620 C C . ASP A 1 82 ? 0.497 5.063 -0.555 1.00 95.62 82 ASP A C 1
ATOM 622 O O . ASP A 1 82 ? 0.077 5.039 0.605 1.00 95.62 82 ASP A O 1
ATOM 626 N N . HIS A 1 83 ? 1.613 5.711 -0.898 1.00 90.50 83 HIS A N 1
ATOM 627 C CA . HIS A 1 83 ? 2.432 6.476 0.057 1.00 90.50 83 HIS A CA 1
ATOM 628 C C . HIS A 1 83 ? 2.531 7.975 -0.266 1.00 90.50 83 HIS A C 1
ATOM 630 O O . HIS A 1 83 ? 3.422 8.677 0.218 1.00 90.50 83 HIS A O 1
ATOM 636 N N . GLY A 1 84 ? 1.641 8.472 -1.132 1.00 79.44 84 GLY A N 1
ATOM 637 C CA . GLY A 1 84 ? 1.367 9.898 -1.327 1.00 79.44 84 GLY A CA 1
ATOM 638 C C . GLY A 1 84 ? 2.456 10.742 -2.006 1.00 79.44 84 GLY A C 1
ATOM 639 O O . GLY A 1 84 ? 2.169 11.866 -2.413 1.00 79.44 84 GLY A O 1
ATOM 640 N N . ARG A 1 85 ? 3.694 10.250 -2.159 1.00 74.81 85 ARG A N 1
ATOM 641 C CA . ARG A 1 85 ? 4.794 11.031 -2.764 1.00 74.81 85 ARG A CA 1
ATOM 642 C C . ARG A 1 85 ? 4.924 10.890 -4.271 1.00 74.81 85 ARG A C 1
ATOM 644 O O . ARG A 1 85 ? 5.295 11.852 -4.935 1.00 74.81 85 ARG A O 1
ATOM 651 N N . GLU A 1 86 ? 4.686 9.695 -4.799 1.00 81.69 86 GLU A N 1
ATOM 652 C CA . GLU A 1 86 ? 5.120 9.359 -6.159 1.00 81.69 86 GLU A CA 1
ATOM 653 C C . GLU A 1 86 ? 3.982 8.888 -7.064 1.00 81.69 86 GLU A C 1
ATOM 655 O O . GLU A 1 86 ? 4.275 8.339 -8.108 1.00 81.69 86 GLU A O 1
ATOM 660 N N . PHE A 1 87 ? 2.706 9.072 -6.695 1.00 90.19 87 PHE A N 1
ATOM 661 C CA . PHE A 1 87 ? 1.538 8.573 -7.446 1.00 90.19 87 PHE A CA 1
ATOM 662 C C . PHE A 1 87 ? 1.767 7.177 -8.067 1.00 90.19 87 PHE A C 1
ATOM 664 O O . PHE A 1 87 ? 1.444 6.924 -9.230 1.00 90.19 87 PHE A O 1
ATOM 671 N N . TYR A 1 88 ? 2.349 6.268 -7.290 1.00 93.62 88 TYR A N 1
ATOM 672 C CA . TYR A 1 88 ? 2.515 4.863 -7.628 1.00 93.62 88 TYR A CA 1
ATOM 673 C C . TYR A 1 88 ? 1.866 4.034 -6.531 1.00 93.62 88 TYR A C 1
ATOM 675 O O . TYR A 1 88 ? 2.038 4.326 -5.347 1.00 93.62 88 TYR A O 1
ATOM 683 N N . ILE A 1 89 ? 1.217 2.943 -6.926 1.00 95.88 89 ILE A N 1
ATOM 684 C CA . ILE A 1 89 ? 0.716 1.940 -5.988 1.00 95.88 89 ILE A CA 1
ATOM 685 C C . ILE A 1 89 ? 1.767 0.848 -5.829 1.00 95.88 89 ILE A C 1
ATOM 687 O O . ILE A 1 89 ? 2.162 0.200 -6.798 1.00 95.88 89 ILE A O 1
ATOM 691 N N . TYR A 1 90 ? 2.227 0.631 -4.607 1.00 97.44 90 TYR A N 1
ATOM 692 C CA . TYR A 1 90 ? 3.240 -0.361 -4.283 1.00 97.44 90 TYR A CA 1
ATOM 693 C C . TYR A 1 90 ? 2.562 -1.674 -3.935 1.00 97.44 90 TYR A C 1
ATOM 695 O O . TYR A 1 90 ? 1.659 -1.720 -3.100 1.00 97.44 90 TYR A O 1
ATOM 703 N N . ARG A 1 91 ? 3.016 -2.757 -4.564 1.00 98.19 91 ARG A N 1
ATOM 704 C CA . ARG A 1 91 ? 2.523 -4.103 -4.306 1.00 98.19 91 ARG A CA 1
ATOM 705 C C . ARG A 1 91 ? 3.561 -4.899 -3.535 1.00 98.19 91 ARG A C 1
ATOM 707 O O . ARG A 1 91 ? 4.679 -5.105 -4.009 1.00 98.19 91 ARG A O 1
ATOM 714 N N . PHE A 1 92 ? 3.144 -5.417 -2.393 1.00 98.62 92 PHE A N 1
ATOM 715 C CA . PHE A 1 92 ? 3.900 -6.348 -1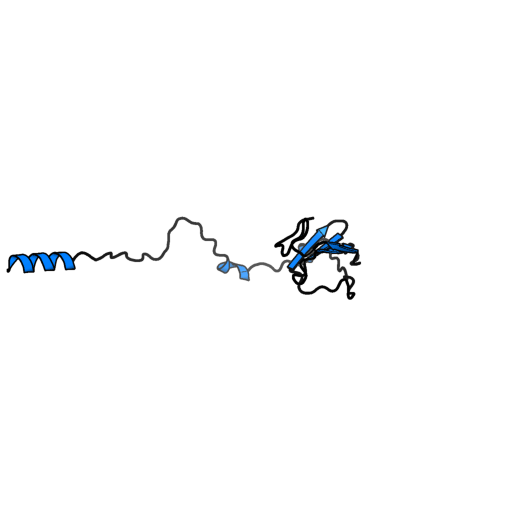.575 1.00 98.62 92 PHE A CA 1
ATOM 716 C C . PHE A 1 92 ? 3.163 -7.683 -1.501 1.00 98.62 92 PHE A C 1
ATOM 718 O O . PHE A 1 92 ? 1.936 -7.744 -1.535 1.00 98.62 92 PHE A O 1
ATOM 725 N N . SER A 1 93 ? 3.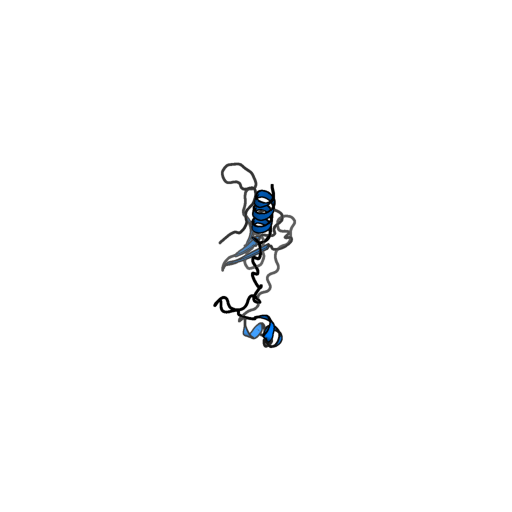909 -8.769 -1.366 1.00 98.50 93 SER A N 1
ATOM 726 C CA . SER A 1 93 ? 3.342 -10.062 -0.979 1.00 98.50 93 SER A CA 1
ATOM 727 C C . SER A 1 93 ? 2.827 -10.025 0.466 1.00 98.50 93 SER A C 1
ATOM 729 O O . SER A 1 93 ? 3.215 -9.166 1.260 1.00 98.50 93 SER A O 1
ATOM 731 N N . ARG A 1 94 ? 2.026 -11.021 0.861 1.00 97.75 94 ARG A N 1
ATOM 732 C CA . ARG A 1 94 ? 1.578 -11.181 2.259 1.00 97.75 94 AR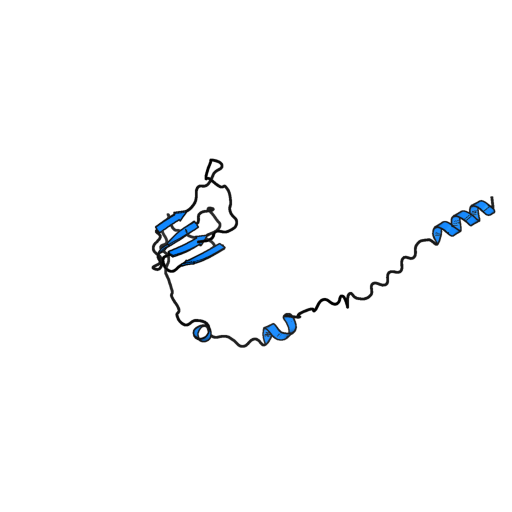G A CA 1
ATOM 733 C C . ARG A 1 94 ? 2.695 -11.398 3.281 1.00 97.75 94 ARG A C 1
ATOM 735 O O . ARG A 1 94 ? 2.450 -11.217 4.466 1.00 97.75 94 ARG A O 1
ATOM 742 N N . THR A 1 95 ? 3.904 -11.758 2.851 1.00 97.88 95 THR A N 1
ATOM 743 C CA . THR A 1 95 ? 5.078 -11.871 3.734 1.00 97.88 95 THR A CA 1
ATOM 744 C C . THR A 1 95 ? 5.885 -10.575 3.824 1.00 97.88 95 THR A C 1
ATOM 746 O O . THR A 1 95 ? 6.903 -10.545 4.509 1.00 97.88 95 THR A O 1
ATOM 749 N N . GLY A 1 96 ? 5.452 -9.513 3.134 1.00 98.19 96 GLY A N 1
ATOM 750 C CA . GLY A 1 96 ? 6.097 -8.202 3.141 1.00 98.19 96 GLY A CA 1
ATOM 751 C C . GLY A 1 96 ? 7.190 -8.023 2.090 1.00 98.19 96 GLY A C 1
ATOM 752 O O . GLY A 1 96 ? 7.797 -6.961 2.021 1.00 98.19 96 GLY A O 1
ATOM 753 N N . LYS A 1 97 ? 7.433 -9.013 1.220 1.00 98.50 97 LYS A N 1
ATOM 754 C CA . LYS A 1 97 ? 8.346 -8.848 0.076 1.00 98.50 97 LYS A CA 1
ATOM 755 C C . LYS A 1 97 ? 7.786 -7.883 -0.959 1.00 98.50 97 LYS A C 1
ATOM 757 O O . LYS A 1 97 ? 6.643 -8.064 -1.379 1.00 98.50 97 LYS A O 1
ATOM 762 N N . PHE A 1 98 ? 8.592 -6.906 -1.371 1.00 98.50 98 PHE A N 1
ATOM 763 C CA . PHE A 1 98 ? 8.252 -5.991 -2.456 1.00 98.50 98 PHE A CA 1
ATOM 764 C C . PHE A 1 98 ? 8.182 -6.760 -3.779 1.00 98.50 98 PHE A C 1
ATOM 766 O O . PHE A 1 98 ? 9.024 -7.614 -4.048 1.00 98.50 98 PHE A O 1
ATOM 773 N N . LEU A 1 99 ? 7.144 -6.497 -4.575 1.00 98.50 99 LEU A N 1
ATOM 774 C CA . LEU A 1 99 ? 6.934 -7.166 -5.859 1.00 98.50 99 LEU A CA 1
ATOM 775 C C . LEU A 1 99 ? 7.135 -6.203 -7.028 1.00 98.50 99 LEU A C 1
ATOM 777 O O . LEU A 1 99 ? 7.866 -6.528 -7.957 1.00 98.50 99 LEU A O 1
ATOM 781 N N . ASN A 1 100 ? 6.459 -5.051 -7.003 1.00 97.31 100 ASN A N 1
ATOM 782 C CA . ASN A 1 100 ? 6.557 -4.007 -8.027 1.00 97.31 100 ASN A CA 1
ATOM 783 C C . ASN A 1 100 ? 5.762 -2.752 -7.623 1.00 97.31 100 ASN A C 1
ATOM 785 O O . ASN A 1 100 ? 4.991 -2.764 -6.661 1.00 97.31 100 ASN A O 1
ATOM 789 N N . LYS A 1 101 ? 5.882 -1.700 -8.438 1.00 95.25 101 LYS A N 1
ATOM 790 C CA . LYS A 1 101 ? 4.990 -0.531 -8.449 1.00 95.25 101 LYS A CA 1
ATOM 791 C C . LYS A 1 101 ? 3.995 -0.633 -9.608 1.00 95.25 101 LYS A C 1
ATOM 793 O O . LYS A 1 101 ? 4.294 -1.269 -10.622 1.00 95.25 101 LYS A O 1
ATOM 798 N N . ILE A 1 102 ? 2.823 -0.026 -9.467 1.00 94.56 102 ILE A N 1
ATOM 799 C CA . ILE A 1 102 ? 1.832 0.162 -10.530 1.00 94.56 102 ILE A CA 1
ATOM 800 C C . ILE A 1 102 ? 1.661 1.654 -10.767 1.00 94.56 102 ILE A C 1
ATOM 802 O O . ILE A 1 102 ? 1.419 2.409 -9.825 1.00 94.56 102 ILE A O 1
ATOM 806 N N . GLY A 1 103 ? 1.775 2.050 -12.032 1.00 92.00 103 GLY A N 1
ATOM 807 C CA . GLY A 1 103 ? 1.578 3.422 -12.468 1.00 92.00 103 GLY A CA 1
ATOM 808 C C . GLY A 1 103 ? 2.426 3.798 -13.670 1.00 92.00 103 GLY A C 1
ATOM 809 O O . GLY A 1 103 ? 3.462 3.183 -13.912 1.00 92.00 103 GLY A O 1
ATOM 810 N N . SER A 1 104 ? 1.993 4.822 -14.403 1.00 94.25 104 SER A N 1
ATOM 811 C CA . SER A 1 104 ? 2.787 5.478 -15.445 1.00 94.25 104 SER A CA 1
ATOM 812 C C . SER A 1 104 ? 2.501 6.971 -15.386 1.00 94.25 104 SER A C 1
ATOM 814 O O . SER A 1 104 ? 1.383 7.398 -15.680 1.00 94.25 104 SER A O 1
ATOM 816 N N . ILE A 1 105 ? 3.480 7.759 -14.945 1.00 93.56 105 ILE A N 1
ATOM 817 C CA . ILE A 1 105 ? 3.269 9.181 -14.670 1.00 93.56 105 ILE A CA 1
ATOM 818 C C . ILE A 1 105 ? 3.590 10.009 -15.904 1.00 93.56 105 ILE A C 1
ATOM 820 O O . ILE A 1 105 ? 4.715 9.977 -16.398 1.00 93.56 105 ILE A O 1
ATOM 824 N N . GLY A 1 106 ? 2.622 10.799 -16.353 1.00 95.00 106 GLY A N 1
ATOM 825 C CA . GLY A 1 106 ? 2.773 11.647 -17.525 1.00 95.00 106 GLY A CA 1
ATOM 826 C C . GLY A 1 106 ? 1.439 12.070 -18.130 1.00 95.00 106 GLY A C 1
ATOM 827 O O . GLY A 1 106 ? 0.394 12.012 -17.485 1.00 95.00 106 GLY A O 1
ATOM 828 N N . GLN A 1 107 ? 1.501 12.563 -19.361 1.00 96.62 107 GLN A N 1
ATOM 829 C CA . GLN A 1 107 ? 0.366 13.130 -20.105 1.00 96.62 107 GLN A CA 1
ATOM 830 C C . GLN A 1 107 ? 0.121 12.391 -21.433 1.00 96.62 107 GLN A C 1
ATOM 832 O O . GLN A 1 107 ? -0.695 12.823 -22.248 1.00 96.62 107 GLN A O 1
ATOM 837 N N . GLY A 1 108 ? 0.848 11.301 -21.688 1.00 96.94 108 GLY A N 1
ATOM 838 C CA . GLY A 1 108 ? 0.656 10.434 -22.840 1.00 96.94 108 GLY A CA 1
ATOM 839 C C . GLY A 1 108 ? -0.546 9.492 -22.687 1.00 96.94 108 GLY A C 1
ATOM 840 O O . GLY A 1 108 ? -1.127 9.364 -21.606 1.00 96.94 108 GLY A O 1
ATOM 841 N N . PRO A 1 109 ? -0.945 8.796 -23.767 1.00 96.25 109 PRO A N 1
ATOM 842 C CA . PRO A 1 109 ? -2.007 7.797 -23.698 1.00 96.25 109 PRO A CA 1
ATOM 843 C C . PRO A 1 109 ? -1.688 6.702 -22.667 1.00 96.25 109 PRO A C 1
ATOM 845 O O . PRO A 1 109 ? -0.688 6.003 -22.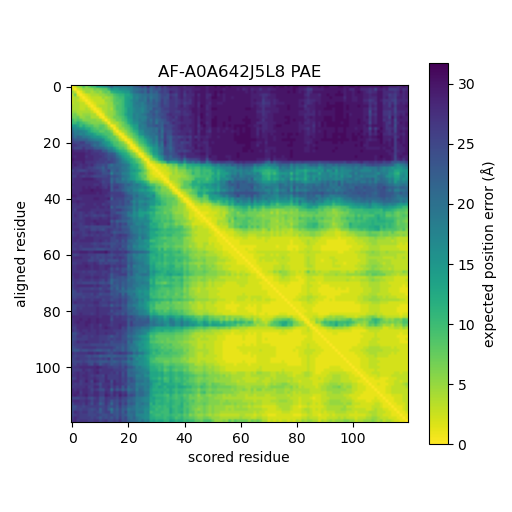796 1.00 96.25 109 PRO A O 1
ATOM 848 N N . GLY A 1 110 ? -2.557 6.538 -21.666 1.00 90.94 110 GLY A N 1
ATOM 849 C CA . GLY A 1 110 ? -2.386 5.551 -20.590 1.00 90.94 110 GLY A CA 1
ATOM 850 C C . GLY A 1 110 ? -1.561 6.032 -19.391 1.00 90.94 110 GLY A C 1
ATOM 851 O O . GLY A 1 110 ? -1.392 5.273 -18.440 1.00 90.94 110 GLY A O 1
ATOM 852 N N . GLU A 1 111 ? -1.083 7.277 -19.410 1.00 96.19 111 GLU A N 1
ATOM 853 C CA . GLU A 1 111 ? -0.392 7.913 -18.289 1.00 96.19 111 GLU A CA 1
ATOM 854 C C . GLU A 1 111 ? -1.338 8.810 -17.479 1.00 96.19 111 GLU A C 1
ATOM 856 O O . GLU A 1 111 ? -2.405 9.213 -17.950 1.00 96.19 111 GLU A O 1
ATOM 861 N N . TYR A 1 112 ? -0.944 9.141 -16.252 1.00 93.38 112 TYR A N 1
ATOM 862 C CA . TYR A 1 112 ? -1.674 10.073 -15.394 1.00 93.38 112 TYR A CA 1
ATOM 863 C C . TYR A 1 112 ? -0.719 10.987 -14.627 1.00 93.38 112 TYR A C 1
ATOM 865 O O . TYR A 1 112 ? 0.429 10.641 -14.378 1.00 93.38 112 TYR A O 1
ATOM 873 N N . THR A 1 113 ? -1.186 12.156 -14.191 1.00 93.19 113 THR A N 1
ATOM 874 C CA . THR A 1 113 ? -0.386 13.045 -13.324 1.00 93.19 113 THR A CA 1
ATOM 875 C C . THR A 1 113 ? -0.810 13.049 -11.869 1.00 93.19 113 THR A C 1
ATOM 877 O O . THR A 1 113 ? -0.072 13.557 -11.033 1.00 93.19 113 THR A O 1
ATOM 880 N N . THR A 1 114 ? -1.994 12.525 -11.557 1.00 91.94 114 THR A N 1
ATOM 881 C CA . THR A 1 114 ? -2.503 12.389 -10.190 1.00 91.94 114 THR A CA 1
ATOM 882 C C . THR A 1 114 ? -3.657 11.384 -10.160 1.00 91.94 114 THR A C 1
ATOM 884 O O . THR A 1 114 ? -4.334 11.192 -11.172 1.00 91.94 114 THR A O 1
ATOM 887 N N . TYR A 1 115 ? -3.893 10.769 -9.004 1.00 91.88 115 TYR A N 1
ATOM 888 C CA . TYR A 1 115 ? -5.109 10.027 -8.673 1.00 91.88 115 TYR A CA 1
ATOM 889 C C . TYR A 1 115 ? -5.501 10.336 -7.226 1.00 91.88 115 TYR A C 1
ATOM 891 O O . TYR A 1 115 ? -4.695 10.858 -6.456 1.00 91.88 115 TYR A O 1
ATOM 899 N N . SER A 1 116 ? -6.740 10.016 -6.855 1.00 89.75 116 SER A N 1
ATOM 900 C CA . SER A 1 116 ? -7.234 10.218 -5.485 1.00 89.75 116 SER A CA 1
ATOM 901 C C . SER A 1 116 ? -7.313 8.935 -4.664 1.00 89.75 116 SER A C 1
ATOM 903 O O . SER A 1 116 ? -7.213 9.002 -3.448 1.00 89.75 116 SER A O 1
ATOM 905 N N . THR A 1 117 ? -7.540 7.794 -5.311 1.00 92.06 117 THR A N 1
ATOM 906 C CA . THR A 1 117 ? -7.698 6.485 -4.666 1.00 92.06 117 THR A CA 1
ATOM 907 C C . THR A 1 117 ? -7.474 5.384 -5.701 1.00 92.06 117 THR A C 1
ATOM 909 O O . THR A 1 117 ? -7.419 5.661 -6.906 1.00 92.06 117 THR A O 1
ATOM 912 N N . PHE A 1 118 ? -7.372 4.141 -5.244 1.00 93.38 118 PHE A N 1
ATOM 913 C CA . PHE A 1 118 ? -7.305 2.949 -6.079 1.00 93.38 118 PHE A CA 1
ATOM 914 C C . PHE A 1 118 ? -8.228 1.859 -5.518 1.00 93.38 118 PHE A C 1
ATOM 916 O O . PHE A 1 118 ? -8.695 1.944 -4.391 1.00 93.38 118 PHE A O 1
ATOM 923 N N . LEU A 1 119 ? -8.524 0.827 -6.305 1.00 94.69 119 LEU A N 1
ATOM 924 C CA . LEU A 1 119 ? -9.294 -0.339 -5.863 1.00 94.69 119 LEU A CA 1
ATOM 925 C C . LEU A 1 119 ? -8.671 -1.598 -6.463 1.00 94.69 119 LEU A C 1
ATOM 927 O O . LEU A 1 119 ? -8.210 -1.563 -7.609 1.00 94.69 119 LEU A O 1
ATOM 931 N N . VAL A 1 120 ? -8.664 -2.685 -5.691 1.00 93.25 120 VAL A N 1
ATOM 932 C CA . VAL A 1 120 ? -8.139 -4.004 -6.087 1.00 93.25 120 VAL A CA 1
ATOM 933 C C . VAL A 1 120 ? -9.123 -5.130 -5.817 1.00 93.25 120 VAL A C 1
ATOM 935 O O . VAL A 1 120 ? -9.974 -4.984 -4.914 1.00 93.25 120 VAL A O 1
#